Protein AF-A0A536VR68-F1 (afdb_monomer)

Radius of gyration: 14.24 Å; Cα contacts (8 Å, |Δi|>4): 63; chains: 1; bounding box: 44×22×32 Å

Solvent-accessible surface area (backbone atoms only — not comparable to full-atom values): 4493 Å² total; per-residue (Å²): 133,87,79,84,71,82,73,90,62,86,75,71,64,88,74,58,88,66,64,91,94,63,85,88,78,90,86,80,92,63,73,62,61,74,51,75,46,83,48,76,95,60,28,36,36,37,33,17,71,84,74,73,43,77,44,80,43,71,69,76,77,88,127

Foldseek 3Di:
DDDDDPPPDPDPLVVDDDDPPDDDDDQDDDAQWDDWDQDPPRWIWTDHPVVRDIDTGHDPDDD

Secondary structure (DSSP, 8-state):
----PPP-PPP-GGGS---TT---------TTEEEEEE-GGGEEEEEETTTTEEEEEE-PPP-

Sequence (63 aa):
MPRCFAQASDLPIEEIKLPPGFKIELLARVENARQMALGAKGTLFVGSMQAGKVYAVQSKPPG

Nearest PDB structures (foldseek):
  3kif-assembly1_C  TM=6.694E-01  e=1.353E+00  synthetic construct
  8eby-assembly1_K  TM=6.460E-01  e=1.542E+00  Homo sapiens
  9cx3-assembly1_C  TM=5.119E-01  e=8.980E+00  Gallus gallus
  3vpb-assembly1_F  TM=3.589E-01  e=5.687E+00  Sulfurisphaera tokodaii str. 7

Mean predicted aligned error: 8.32 Å

pLDDT: mean 80.48, std 16.38, range [36.38, 96.44]

Structure (mmCIF, N/CA/C/O backbone):
data_AF-A0A536VR68-F1
#
_entry.id   AF-A0A536VR68-F1
#
loop_
_atom_site.group_PDB
_atom_site.id
_atom_site.type_symbol
_atom_site.label_atom_id
_atom_site.label_alt_id
_atom_site.label_comp_id
_atom_site.label_asym_id
_atom_site.label_entity_id
_atom_site.label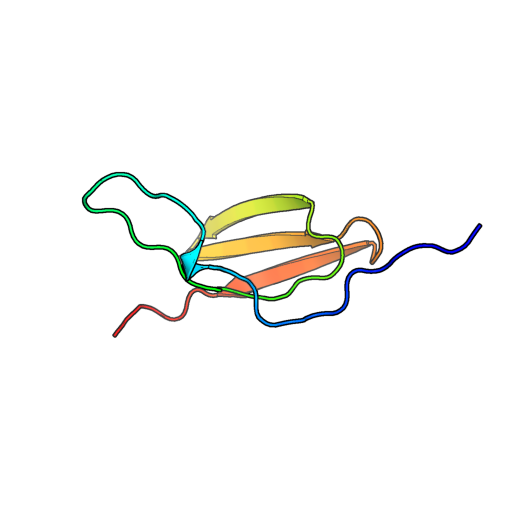_seq_id
_atom_site.pdbx_PDB_ins_code
_atom_site.Cartn_x
_atom_site.Cartn_y
_atom_site.Cartn_z
_atom_site.occupancy
_atom_site.B_iso_or_equiv
_atom_site.auth_seq_id
_atom_site.auth_comp_id
_atom_site.auth_asym_id
_atom_site.auth_atom_id
_atom_site.pdbx_PDB_model_num
ATOM 1 N N . MET A 1 1 ? 28.495 -15.312 -1.599 1.00 36.38 1 MET A N 1
ATOM 2 C CA . MET A 1 1 ? 27.857 -14.669 -0.427 1.00 36.38 1 MET A CA 1
ATOM 3 C C . MET A 1 1 ? 26.437 -15.209 -0.320 1.00 36.38 1 MET A C 1
ATOM 5 O O . MET A 1 1 ? 25.746 -15.141 -1.332 1.00 36.38 1 MET A O 1
ATOM 9 N N . PRO A 1 2 ? 25.998 -15.798 0.806 1.00 58.34 2 PRO A N 1
ATOM 10 C CA . PRO A 1 2 ? 24.634 -16.298 0.915 1.00 58.34 2 PRO A CA 1
ATOM 11 C C . PRO A 1 2 ? 23.682 -15.108 1.065 1.00 58.34 2 PRO A C 1
ATOM 13 O O . PRO A 1 2 ? 23.893 -14.213 1.882 1.00 58.34 2 PRO A O 1
ATOM 16 N N . ARG A 1 3 ? 22.647 -15.075 0.231 1.00 55.69 3 ARG A N 1
ATOM 17 C CA . ARG A 1 3 ? 21.568 -14.094 0.313 1.00 55.69 3 ARG A CA 1
ATOM 18 C C . ARG A 1 3 ? 20.604 -14.604 1.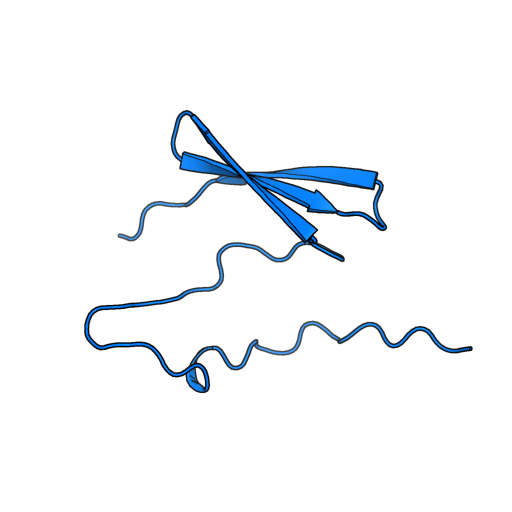382 1.00 55.69 3 ARG A C 1
ATOM 20 O O . ARG A 1 3 ? 19.889 -15.567 1.137 1.00 55.69 3 ARG A O 1
ATOM 27 N N . CYS A 1 4 ? 20.638 -14.014 2.576 1.00 42.78 4 CYS A N 1
ATOM 28 C CA . CYS A 1 4 ? 19.660 -14.311 3.622 1.00 42.78 4 CYS A CA 1
ATOM 29 C C . CYS A 1 4 ? 18.285 -13.831 3.143 1.00 42.78 4 CYS A C 1
ATOM 31 O O . CYS A 1 4 ? 17.985 -12.639 3.181 1.00 42.78 4 CYS A O 1
ATOM 33 N N . PHE A 1 5 ? 17.462 -14.752 2.654 1.00 53.69 5 PHE A N 1
ATOM 34 C CA . PHE A 1 5 ? 16.031 -14.525 2.534 1.00 53.69 5 PHE A CA 1
ATOM 35 C C . PHE A 1 5 ? 15.415 -14.850 3.896 1.00 53.69 5 PHE A C 1
ATOM 37 O O . PHE A 1 5 ? 15.572 -15.965 4.389 1.00 53.69 5 PHE A O 1
ATOM 44 N N . ALA A 1 6 ? 14.758 -13.877 4.531 1.00 51.47 6 ALA A N 1
ATOM 45 C CA . ALA A 1 6 ? 13.990 -14.137 5.742 1.00 51.47 6 ALA A CA 1
ATOM 46 C C . ALA A 1 6 ? 12.843 -15.100 5.392 1.00 51.47 6 ALA A C 1
ATOM 48 O O . ALA A 1 6 ? 12.040 -14.810 4.502 1.00 51.47 6 ALA A O 1
ATOM 49 N N . GLN A 1 7 ? 12.800 -16.261 6.051 1.00 51.62 7 GLN A N 1
ATOM 50 C CA . GLN A 1 7 ? 11.666 -17.176 5.959 1.00 51.62 7 GLN A CA 1
ATOM 51 C C . GLN A 1 7 ? 10.389 -16.466 6.413 1.00 51.62 7 GLN A C 1
ATOM 53 O O . GLN A 1 7 ? 10.417 -15.605 7.290 1.00 51.62 7 GLN A O 1
ATOM 58 N N . ALA A 1 8 ? 9.264 -16.853 5.814 1.00 55.03 8 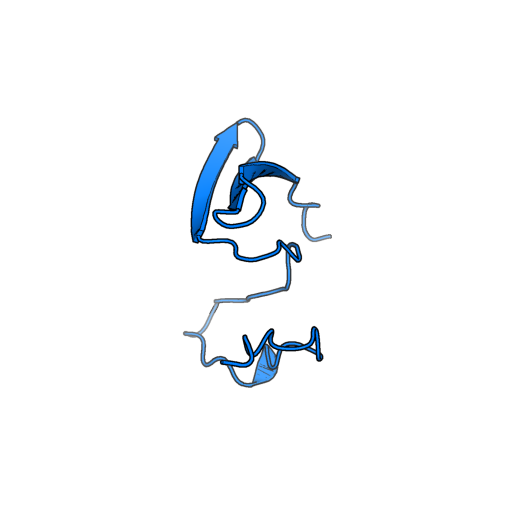ALA A N 1
ATOM 59 C CA . ALA A 1 8 ? 7.934 -16.359 6.140 1.00 55.03 8 ALA A CA 1
ATOM 60 C C . ALA A 1 8 ? 7.431 -16.943 7.473 1.00 55.03 8 ALA A C 1
ATOM 62 O O . ALA A 1 8 ? 6.362 -17.545 7.515 1.00 55.03 8 ALA A O 1
ATOM 63 N N . SER A 1 9 ? 8.202 -16.787 8.551 1.00 56.91 9 SER A N 1
ATOM 64 C CA . SER A 1 9 ? 7.686 -16.982 9.903 1.00 56.91 9 SER A CA 1
ATOM 65 C C . SER A 1 9 ? 6.487 -16.056 10.128 1.00 56.91 9 SER A C 1
ATOM 67 O O . SER A 1 9 ? 6.296 -15.060 9.407 1.00 56.91 9 SER A O 1
ATOM 69 N N . ASP A 1 10 ? 5.649 -16.406 11.102 1.00 70.50 10 ASP A N 1
ATOM 70 C CA . ASP A 1 10 ? 4.615 -15.501 11.585 1.00 70.50 10 ASP A CA 1
ATOM 71 C C . ASP A 1 10 ? 5.233 -14.127 11.848 1.00 70.50 10 ASP A C 1
ATOM 73 O O . ASP A 1 10 ? 6.309 -14.004 12.439 1.00 70.50 10 ASP A O 1
ATOM 77 N N . LEU A 1 11 ? 4.611 -13.099 11.272 1.00 78.44 11 LEU A N 1
ATOM 78 C CA . LEU A 1 11 ? 5.090 -11.737 11.448 1.00 78.44 11 LEU A CA 1
ATOM 79 C C . LEU A 1 11 ? 4.753 -11.353 12.891 1.00 78.44 11 LEU A C 1
ATOM 81 O O . LEU A 1 11 ? 3.593 -11.527 13.269 1.00 78.44 11 LEU A O 1
ATOM 85 N N . PRO A 1 12 ? 5.699 -10.820 13.686 1.00 85.31 12 PRO A N 1
ATOM 86 C CA . PRO A 1 12 ? 5.434 -10.403 15.061 1.00 85.31 12 PRO A CA 1
ATOM 87 C C . PRO A 1 12 ? 4.630 -9.092 15.071 1.00 85.31 12 PRO A C 1
ATOM 89 O O . PRO A 1 12 ? 5.106 -8.037 15.483 1.00 85.31 12 PRO A O 1
ATOM 92 N N . ILE A 1 13 ? 3.401 -9.140 14.553 1.00 84.88 13 ILE A N 1
ATOM 93 C CA . ILE A 1 13 ? 2.489 -7.998 14.432 1.00 84.88 13 ILE A CA 1
ATOM 94 C C . ILE A 1 13 ? 2.146 -7.455 15.825 1.00 84.88 13 ILE A C 1
ATOM 96 O O . ILE A 1 13 ? 2.037 -6.246 16.007 1.00 84.88 13 ILE A O 1
ATOM 100 N N . GLU A 1 14 ? 2.049 -8.348 16.809 1.00 84.00 14 GLU A N 1
ATOM 101 C CA . GLU A 1 14 ? 1.742 -8.040 18.209 1.00 84.00 14 GLU A CA 1
ATOM 102 C C . GLU A 1 14 ? 2.848 -7.239 18.912 1.00 84.00 14 GLU A C 1
ATOM 104 O O . GLU A 1 14 ? 2.578 -6.522 19.873 1.00 84.00 14 GLU A O 1
ATOM 109 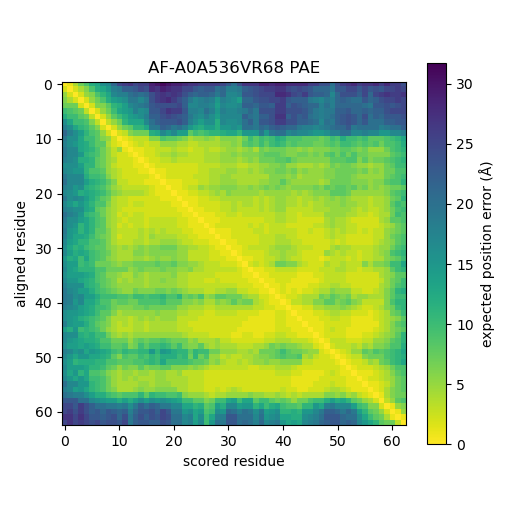N N . GLU A 1 15 ? 4.090 -7.306 18.423 1.00 90.06 15 GLU A N 1
ATOM 110 C CA . GLU A 1 15 ? 5.214 -6.549 18.988 1.00 90.06 15 GLU A CA 1
ATOM 111 C C . GLU A 1 15 ? 5.261 -5.094 18.484 1.00 90.06 15 GLU A C 1
ATOM 113 O O . GLU A 1 15 ? 5.994 -4.256 19.024 1.00 90.06 15 GLU A O 1
ATOM 118 N N . ILE A 1 16 ? 4.472 -4.759 17.456 1.00 90.88 16 ILE A N 1
ATOM 119 C CA . ILE A 1 16 ? 4.436 -3.419 16.870 1.00 90.88 16 ILE A CA 1
ATOM 120 C C . ILE A 1 16 ? 3.622 -2.490 17.773 1.00 90.88 16 ILE A C 1
ATOM 122 O O . ILE A 1 16 ? 2.410 -2.619 17.932 1.00 90.88 16 ILE A O 1
ATOM 126 N N . LYS A 1 17 ? 4.295 -1.483 18.332 1.00 92.75 17 LYS A N 1
ATOM 127 C CA . LYS A 1 17 ? 3.652 -0.442 19.139 1.00 92.75 17 LYS A CA 1
ATOM 128 C C . LYS A 1 17 ? 2.905 0.541 18.244 1.00 92.75 17 LYS A C 1
ATOM 130 O O . LYS A 1 17 ? 3.511 1.223 17.420 1.00 92.75 17 LYS A O 1
ATOM 135 N N . LEU A 1 18 ? 1.599 0.647 18.460 1.00 92.50 18 LEU A N 1
ATOM 136 C CA . LEU A 1 18 ? 0.715 1.561 17.745 1.00 92.50 18 LEU A CA 1
ATOM 137 C C . LEU A 1 18 ? 0.173 2.643 18.687 1.00 92.50 18 LEU A C 1
ATOM 139 O O . LEU A 1 18 ? -0.036 2.370 19.872 1.00 92.50 18 LEU A O 1
ATOM 143 N N . PRO A 1 19 ? -0.095 3.862 18.187 1.00 96.44 19 PRO A N 1
ATOM 144 C CA . PRO A 1 19 ? -0.858 4.843 18.943 1.00 96.44 19 PRO A CA 1
ATOM 145 C C . PRO A 1 19 ? -2.277 4.327 19.252 1.00 96.44 19 PRO A C 1
ATOM 147 O O . PRO A 1 19 ? -2.819 3.517 18.492 1.00 96.44 19 PRO A O 1
ATOM 150 N N . PRO A 1 20 ? -2.922 4.813 20.326 1.00 94.06 20 PRO A N 1
ATOM 151 C CA . PRO A 1 20 ? -4.304 4.456 20.634 1.00 94.06 20 PRO A CA 1
ATOM 152 C C . PRO A 1 20 ? -5.247 4.728 19.452 1.00 94.06 20 PRO A C 1
ATOM 154 O O . PRO A 1 20 ? -5.157 5.770 18.807 1.00 94.06 20 PRO A O 1
ATOM 157 N N . GLY A 1 21 ? -6.157 3.791 19.174 1.00 93.88 21 GLY A N 1
ATOM 158 C CA . GLY A 1 21 ? -7.128 3.891 18.074 1.00 93.88 21 GLY A CA 1
ATOM 159 C C . GLY A 1 21 ? -6.644 3.361 16.718 1.00 93.88 21 GLY A C 1
ATOM 160 O O . GLY A 1 21 ? -7.448 3.281 15.792 1.00 93.88 21 GLY A O 1
ATOM 161 N N . PHE A 1 22 ? -5.378 2.949 16.593 1.00 93.06 22 PHE A N 1
ATOM 162 C CA . PHE A 1 22 ? -4.848 2.322 15.379 1.00 93.06 22 PHE A CA 1
ATOM 163 C C . PHE A 1 22 ? -4.863 0.792 15.476 1.00 93.06 22 PHE A C 1
ATOM 165 O O . PHE A 1 22 ? -4.664 0.218 16.546 1.00 93.06 22 PHE A O 1
ATOM 172 N N . LYS A 1 23 ? -5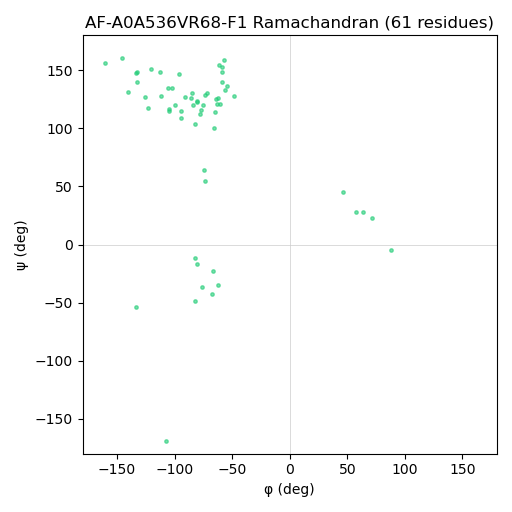.073 0.132 14.333 1.00 88.62 23 LYS A N 1
ATOM 173 C CA . LYS A 1 23 ? -4.980 -1.323 14.156 1.00 88.62 23 LYS A CA 1
ATOM 174 C C . LYS A 1 23 ? -4.156 -1.622 12.910 1.00 88.62 23 LYS A C 1
ATOM 176 O O . LYS A 1 23 ? -4.189 -0.848 11.955 1.00 88.62 23 LYS A O 1
ATOM 181 N N . ILE A 1 24 ? -3.440 -2.738 12.921 1.00 90.44 24 ILE A N 1
ATOM 182 C CA . ILE A 1 24 ? -2.690 -3.236 11.767 1.00 90.44 24 ILE A CA 1
ATOM 183 C C . ILE A 1 24 ? -2.962 -4.728 11.602 1.00 90.44 24 ILE A C 1
ATOM 185 O O . ILE A 1 24 ? -3.145 -5.439 12.586 1.00 90.44 24 ILE A O 1
ATOM 189 N N . GLU A 1 25 ? -2.958 -5.193 10.358 1.00 86.62 25 GLU A N 1
ATOM 190 C CA . GLU A 1 25 ? -3.179 -6.590 9.990 1.00 86.62 25 GLU A CA 1
ATOM 191 C C . GLU A 1 25 ? -2.328 -6.928 8.757 1.00 86.62 25 GLU A C 1
ATOM 193 O O . GLU A 1 25 ? -1.893 -6.040 8.014 1.00 86.62 25 GLU A O 1
ATOM 198 N N . LEU A 1 26 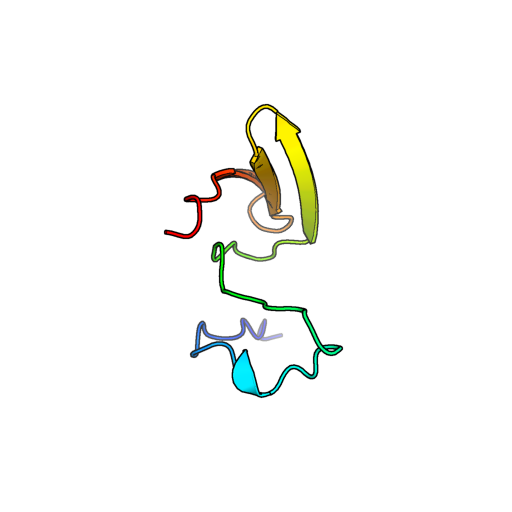? -2.081 -8.218 8.519 1.00 86.81 26 LEU A N 1
ATOM 199 C CA . LEU A 1 26 ? -1.377 -8.663 7.320 1.00 86.81 26 LEU A CA 1
ATOM 200 C C . LEU A 1 26 ? -2.315 -8.646 6.108 1.00 86.81 26 LEU A C 1
ATOM 202 O O . LEU A 1 26 ? -3.207 -9.481 5.995 1.00 86.81 26 LEU A O 1
ATOM 206 N N . LEU A 1 27 ? -2.051 -7.750 5.158 1.00 86.38 27 LEU A N 1
ATOM 207 C CA . LEU A 1 27 ? -2.835 -7.653 3.926 1.00 86.38 27 LEU A CA 1
ATOM 208 C C . LEU A 1 27 ? -2.405 -8.666 2.846 1.00 86.38 27 LEU A C 1
ATOM 210 O O . LEU A 1 27 ? -3.245 -9.332 2.248 1.00 86.38 27 LEU A O 1
ATOM 214 N N . ALA A 1 28 ? -1.103 -8.766 2.558 1.00 87.81 28 ALA A N 1
ATOM 215 C CA . ALA A 1 28 ? -0.557 -9.671 1.544 1.00 87.81 28 ALA A CA 1
ATOM 216 C C . ALA A 1 28 ? 0.939 -9.933 1.764 1.00 87.81 28 ALA A C 1
ATOM 218 O O . ALA A 1 28 ? 1.652 -9.104 2.331 1.00 87.81 28 ALA A O 1
ATOM 219 N N . ARG A 1 29 ? 1.435 -11.066 1.253 1.00 87.56 29 ARG A N 1
ATOM 220 C CA . ARG A 1 29 ? 2.870 -11.383 1.202 1.00 87.56 29 ARG A CA 1
ATOM 221 C C . ARG A 1 29 ? 3.374 -11.206 -0.230 1.00 87.56 29 ARG A C 1
ATOM 223 O O . ARG A 1 29 ? 2.938 -11.916 -1.129 1.00 87.56 29 ARG A O 1
ATOM 230 N N . VAL A 1 30 ? 4.288 -10.257 -0.434 1.00 87.38 30 VAL A N 1
ATOM 231 C CA . VAL A 1 30 ? 4.914 -9.976 -1.734 1.00 87.38 30 VAL A CA 1
ATOM 232 C C . VAL A 1 30 ? 6.428 -10.033 -1.577 1.00 87.38 30 VAL A C 1
ATOM 234 O O . VAL A 1 30 ? 7.005 -9.368 -0.716 1.00 87.38 30 VAL A O 1
ATOM 237 N N . GLU A 1 31 ? 7.082 -10.829 -2.419 1.00 86.50 31 GLU A N 1
ATOM 238 C CA . GLU A 1 31 ? 8.535 -10.965 -2.402 1.00 86.50 31 GLU A CA 1
ATOM 239 C C . GLU A 1 31 ? 9.210 -9.625 -2.720 1.00 86.50 31 GLU A C 1
ATOM 241 O O . GLU A 1 31 ? 8.930 -9.000 -3.742 1.00 8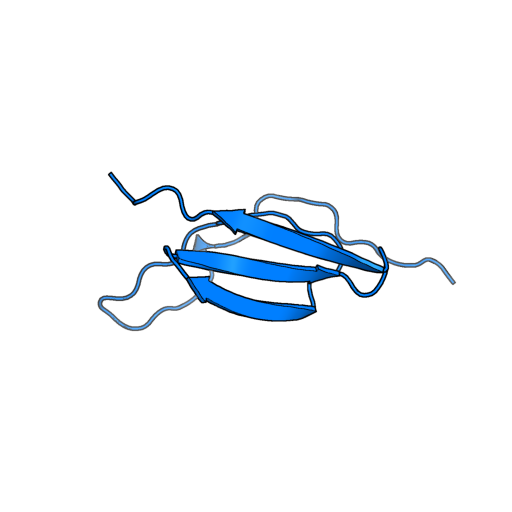6.50 31 GLU A O 1
ATOM 246 N N . ASN A 1 32 ? 10.111 -9.182 -1.840 1.00 87.31 32 ASN A N 1
ATOM 247 C CA . ASN A 1 32 ? 10.859 -7.929 -1.970 1.00 87.31 32 ASN A CA 1
ATOM 248 C C . ASN A 1 32 ? 9.996 -6.708 -2.354 1.00 87.31 32 ASN A C 1
ATOM 250 O O . ASN A 1 32 ? 10.374 -5.924 -3.232 1.00 87.31 32 ASN A O 1
ATOM 254 N N . ALA A 1 33 ? 8.841 -6.560 -1.697 1.00 89.00 33 ALA A N 1
ATOM 255 C CA . ALA A 1 33 ? 7.986 -5.385 -1.828 1.00 89.00 33 ALA A CA 1
ATOM 256 C C . ALA A 1 33 ? 8.759 -4.100 -1.490 1.00 89.00 33 ALA A C 1
ATOM 258 O O . ALA A 1 33 ? 9.464 -4.044 -0.480 1.00 89.00 33 ALA A O 1
ATOM 259 N N . ARG A 1 34 ? 8.638 -3.069 -2.333 1.00 87.12 34 ARG A N 1
ATOM 260 C CA . ARG A 1 34 ? 9.285 -1.764 -2.095 1.00 87.12 34 ARG A CA 1
ATOM 261 C C . ARG A 1 34 ? 8.360 -0.580 -2.318 1.00 87.12 34 ARG A C 1
ATOM 263 O O . ARG A 1 34 ? 8.248 0.276 -1.452 1.00 87.12 34 ARG A O 1
ATOM 270 N N . GLN A 1 35 ? 7.742 -0.511 -3.493 1.00 89.88 35 GLN A N 1
ATOM 271 C CA . GLN A 1 35 ? 6.887 0.608 -3.882 1.00 89.88 35 GLN A CA 1
ATOM 272 C C . GLN A 1 35 ? 5.427 0.201 -3.743 1.00 89.88 35 GLN A C 1
ATOM 274 O O . GLN A 1 35 ? 5.059 -0.893 -4.169 1.00 89.88 35 GLN A O 1
ATOM 279 N N . MET A 1 36 ? 4.610 1.076 -3.160 1.00 94.06 36 MET A N 1
ATOM 280 C CA . MET A 1 36 ? 3.174 0.868 -3.022 1.00 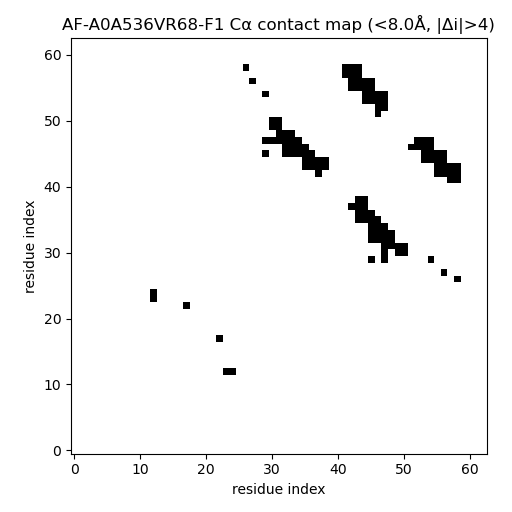94.06 36 MET A CA 1
ATOM 281 C C . MET A 1 36 ? 2.402 2.113 -3.450 1.00 94.06 36 MET A C 1
ATOM 283 O O . MET A 1 36 ? 2.812 3.226 -3.123 1.00 94.06 36 MET A O 1
ATOM 287 N N . ALA A 1 37 ? 1.288 1.927 -4.154 1.00 93.88 37 ALA A N 1
ATOM 288 C CA . ALA A 1 37 ? 0.384 3.006 -4.540 1.00 93.88 37 ALA A CA 1
ATOM 289 C C . ALA A 1 37 ? -1.075 2.558 -4.407 1.00 93.88 37 ALA A C 1
ATOM 291 O O . ALA A 1 37 ? -1.453 1.494 -4.899 1.00 93.88 37 ALA A O 1
ATOM 292 N N . LEU A 1 38 ? -1.898 3.378 -3.754 1.00 92.94 38 LEU A N 1
ATOM 293 C CA . LEU A 1 38 ? -3.342 3.167 -3.703 1.00 92.94 38 LEU A CA 1
ATOM 294 C C . LEU A 1 38 ? -3.976 3.675 -4.997 1.00 92.94 38 LEU A C 1
ATOM 296 O O . LEU A 1 38 ? -3.812 4.835 -5.369 1.00 92.94 38 LEU A O 1
ATOM 300 N N . GLY A 1 39 ? -4.697 2.793 -5.677 1.00 90.00 39 GLY A N 1
ATOM 301 C CA . GLY A 1 39 ? -5.481 3.111 -6.859 1.00 90.00 39 GLY A CA 1
ATOM 302 C C . GLY A 1 39 ? -6.981 3.108 -6.591 1.00 90.00 39 GLY A C 1
ATOM 303 O O . GLY A 1 39 ? -7.456 3.031 -5.456 1.00 90.00 39 GLY A O 1
ATOM 304 N N . ALA A 1 40 ? -7.747 3.173 -7.678 1.00 88.50 40 ALA A N 1
ATOM 305 C CA . ALA A 1 40 ? -9.200 3.160 -7.610 1.00 88.50 40 ALA A CA 1
ATOM 306 C C . ALA A 1 40 ? -9.735 1.885 -6.930 1.00 88.50 40 ALA A C 1
ATOM 308 O O . ALA A 1 40 ? -9.125 0.812 -6.981 1.00 88.50 40 ALA A O 1
ATOM 309 N N . LYS A 1 41 ? -10.919 2.013 -6.317 1.00 86.38 41 LYS A N 1
ATOM 310 C CA . LYS A 1 41 ? -11.649 0.908 -5.670 1.00 86.38 41 LYS A CA 1
ATOM 311 C C . LYS A 1 41 ? -10.857 0.197 -4.558 1.00 86.38 41 LYS A C 1
ATOM 313 O O . LYS A 1 41 ? -11.075 -0.984 -4.322 1.00 86.38 41 LYS A O 1
ATOM 318 N N . GLY A 1 42 ? -9.927 0.892 -3.897 1.00 86.56 42 GLY A N 1
ATOM 319 C CA . GLY A 1 42 ? -9.147 0.319 -2.792 1.00 86.56 42 GLY A CA 1
ATOM 320 C C . GLY A 1 42 ? -8.118 -0.728 -3.230 1.00 86.56 42 GLY A C 1
ATOM 321 O O . GLY A 1 42 ? -7.720 -1.574 -2.432 1.00 86.56 42 GLY A O 1
ATOM 322 N N . THR A 1 43 ? -7.690 -0.688 -4.496 1.00 91.38 43 THR A N 1
ATOM 323 C CA . THR A 1 43 ? -6.634 -1.579 -4.994 1.00 91.38 43 THR A CA 1
ATOM 324 C C . THR A 1 43 ? -5.271 -1.024 -4.602 1.00 91.38 43 THR A C 1
ATOM 326 O O . THR A 1 43 ? -4.930 0.098 -4.972 1.00 91.38 43 THR A O 1
ATOM 329 N N . LEU A 1 44 ? -4.471 -1.810 -3.889 1.00 92.44 44 LEU A N 1
ATOM 330 C CA . LEU A 1 44 ? -3.089 -1.485 -3.565 1.00 92.44 44 LEU A CA 1
ATOM 331 C C . LEU A 1 44 ? -2.159 -2.119 -4.603 1.00 92.44 44 LEU A C 1
ATOM 333 O O . LEU A 1 44 ? -2.048 -3.340 -4.694 1.00 92.44 44 LEU A O 1
ATOM 337 N N . PHE A 1 45 ? -1.471 -1.294 -5.382 1.00 93.19 45 PHE A N 1
ATOM 338 C CA . PHE A 1 45 ? -0.437 -1.752 -6.302 1.00 93.19 45 PHE A CA 1
ATOM 339 C C . PHE A 1 45 ? 0.889 -1.869 -5.564 1.00 93.19 45 PHE A C 1
ATOM 341 O O . PHE A 1 45 ? 1.323 -0.899 -4.950 1.00 93.19 45 PHE A O 1
ATOM 348 N N . VAL A 1 46 ? 1.536 -3.033 -5.635 1.00 94.00 46 VAL A N 1
ATOM 349 C CA . VAL A 1 46 ? 2.801 -3.322 -4.947 1.00 94.00 46 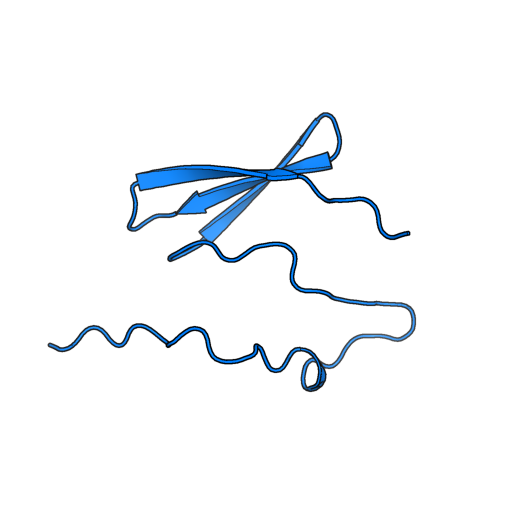VAL A CA 1
ATOM 350 C C . VAL A 1 46 ? 3.856 -3.754 -5.961 1.00 94.00 46 VAL A C 1
ATOM 352 O O . VAL A 1 46 ? 3.709 -4.778 -6.628 1.00 94.00 46 VAL A O 1
ATOM 355 N N . GLY A 1 47 ? 4.936 -2.984 -6.074 1.00 92.75 47 GLY A N 1
ATOM 356 C CA . GLY A 1 47 ? 6.088 -3.308 -6.912 1.00 92.75 47 GLY A CA 1
ATOM 357 C C . GLY A 1 47 ? 7.086 -4.218 -6.191 1.00 92.75 47 GLY A C 1
ATOM 358 O O . GLY A 1 47 ? 7.513 -3.918 -5.070 1.00 92.75 47 GLY A O 1
ATOM 359 N N . SER A 1 48 ? 7.495 -5.299 -6.858 1.00 90.31 48 SER A N 1
ATOM 360 C CA . SER A 1 48 ? 8.586 -6.185 -6.440 1.00 90.31 48 SER A CA 1
ATOM 361 C C . SER A 1 48 ? 9.823 -5.932 -7.293 1.00 90.31 48 SER A C 1
ATOM 363 O O . SER A 1 48 ? 9.824 -6.193 -8.498 1.00 90.31 48 SER A O 1
ATOM 365 N N . MET A 1 49 ? 10.896 -5.447 -6.665 1.00 80.88 49 MET A N 1
ATOM 366 C CA . MET A 1 49 ? 12.126 -5.112 -7.390 1.00 80.88 49 MET A CA 1
ATOM 367 C C . MET A 1 49 ? 12.816 -6.359 -7.950 1.00 80.88 49 MET A C 1
ATOM 369 O O . MET A 1 49 ? 13.296 -6.346 -9.075 1.00 80.88 49 MET A O 1
ATOM 373 N N . GLN A 1 50 ? 12.880 -7.434 -7.164 1.00 81.44 50 GLN A N 1
ATOM 374 C CA . GLN A 1 50 ? 13.606 -8.646 -7.554 1.00 81.44 50 GLN A CA 1
ATOM 375 C C . GLN A 1 50 ? 12.837 -9.463 -8.588 1.00 81.44 50 GLN A C 1
ATOM 377 O O . GLN A 1 50 ? 13.449 -10.005 -9.502 1.00 81.44 50 GLN A O 1
ATOM 382 N N . ALA A 1 51 ? 11.506 -9.512 -8.474 1.00 81.88 51 ALA A N 1
ATOM 383 C CA . ALA A 1 51 ? 10.675 -10.218 -9.439 1.00 81.88 51 ALA A CA 1
ATOM 384 C C . ALA A 1 51 ? 10.408 -9.399 -10.713 1.00 81.88 51 ALA A C 1
ATOM 386 O O . ALA A 1 51 ? 9.952 -9.973 -11.699 1.00 81.88 51 ALA A O 1
ATOM 387 N N . GLY A 1 52 ? 10.630 -8.076 -10.693 1.00 85.88 52 GLY A N 1
ATOM 388 C CA . GLY A 1 52 ? 10.296 -7.183 -11.808 1.00 85.88 52 GLY A CA 1
ATOM 389 C C . GLY A 1 52 ? 8.793 -7.126 -12.101 1.00 85.88 52 GLY A C 1
ATOM 390 O O . GLY A 1 52 ? 8.391 -6.931 -13.245 1.00 85.88 52 GLY A O 1
ATOM 391 N N . LYS A 1 53 ? 7.955 -7.357 -11.082 1.00 89.81 53 LYS A N 1
ATOM 392 C CA . LYS A 1 53 ? 6.496 -7.494 -11.207 1.00 89.81 53 LYS A CA 1
ATOM 393 C C . LYS A 1 53 ? 5.770 -6.447 -10.375 1.00 89.81 53 LYS A C 1
ATOM 395 O O . LYS A 1 53 ? 6.248 -6.044 -9.315 1.00 89.81 53 LYS A O 1
ATOM 400 N N . VAL A 1 54 ? 4.579 -6.077 -10.835 1.00 91.06 54 VAL A N 1
ATOM 401 C CA . VAL A 1 54 ? 3.613 -5.281 -10.073 1.00 91.06 54 VAL A CA 1
ATOM 402 C C . VAL A 1 54 ? 2.416 -6.163 -9.746 1.00 91.06 54 VAL A C 1
ATOM 404 O O . VAL A 1 54 ? 1.842 -6.793 -10.633 1.00 91.06 54 VAL A O 1
ATOM 407 N N . TYR A 1 55 ? 2.050 -6.204 -8.470 1.00 91.88 55 TYR A N 1
ATOM 408 C CA . TYR A 1 55 ? 0.917 -6.967 -7.958 1.00 91.88 55 TYR A CA 1
ATOM 409 C C . TYR A 1 55 ? -0.230 -6.018 -7.620 1.00 91.88 55 TYR A C 1
ATOM 411 O O . TYR A 1 55 ? -0.008 -4.995 -6.979 1.00 91.88 55 TYR A O 1
ATOM 419 N N . ALA A 1 56 ? -1.451 -6.363 -8.025 1.00 92.75 56 ALA A N 1
ATOM 420 C CA . ALA A 1 56 ? -2.663 -5.684 -7.584 1.00 92.75 56 ALA A CA 1
ATOM 421 C C . ALA A 1 56 ? -3.249 -6.447 -6.390 1.00 92.75 56 ALA A C 1
ATOM 423 O O . ALA A 1 56 ? -3.758 -7.558 -6.540 1.00 92.75 56 ALA A O 1
ATOM 424 N N . VAL A 1 57 ? -3.150 -5.859 -5.203 1.00 90.56 57 VAL A N 1
ATOM 425 C CA . VAL A 1 57 ? -3.674 -6.414 -3.956 1.00 90.56 57 VAL A CA 1
ATOM 426 C C . VAL A 1 57 ? -5.004 -5.738 -3.659 1.00 90.56 57 VAL A C 1
ATOM 428 O O . VAL A 1 57 ? -5.070 -4.520 -3.508 1.00 90.56 57 VAL A O 1
ATOM 431 N N . GLN A 1 58 ? -6.077 -6.517 -3.584 1.00 85.69 58 GLN A N 1
ATOM 432 C CA . GLN A 1 58 ? -7.377 -6.001 -3.166 1.00 85.69 58 GLN A CA 1
ATOM 433 C C . GLN A 1 58 ? -7.508 -6.150 -1.655 1.00 85.69 58 GLN A C 1
ATOM 435 O O . GLN A 1 58 ? -7.338 -7.243 -1.115 1.00 85.69 58 GLN A O 1
ATOM 440 N N . SER A 1 59 ? -7.827 -5.049 -0.978 1.00 67.75 59 SER A N 1
ATOM 441 C CA . SER A 1 59 ? -8.316 -5.116 0.394 1.00 67.75 59 SER A CA 1
ATOM 442 C C . SER A 1 59 ? -9.656 -5.844 0.380 1.00 67.75 59 SER A C 1
ATOM 444 O O . SER A 1 59 ? -10.634 -5.355 -0.183 1.00 67.75 59 SER A O 1
ATOM 446 N N . LYS A 1 60 ? -9.709 -7.034 0.988 1.00 59.34 60 LYS A N 1
ATOM 447 C CA . LYS A 1 60 ? -10.986 -7.564 1.462 1.00 59.34 60 LYS A CA 1
ATOM 448 C C . LYS A 1 60 ? -11.451 -6.589 2.554 1.00 59.34 60 LYS A C 1
ATOM 450 O O . LYS A 1 60 ? -10.643 -6.303 3.441 1.00 59.34 60 LYS A O 1
ATOM 455 N N . PRO A 1 61 ? -12.666 -6.019 2.476 1.00 44.84 61 PRO A N 1
ATOM 456 C CA . PRO A 1 61 ? -13.134 -5.132 3.530 1.00 44.84 61 PRO A CA 1
ATOM 457 C C . PRO A 1 61 ? -13.146 -5.909 4.854 1.00 44.84 61 PRO A C 1
ATOM 459 O O . PRO A 1 61 ? -13.509 -7.092 4.840 1.00 44.84 61 PRO A O 1
ATOM 462 N N . PRO A 1 62 ? -12.736 -5.287 5.974 1.00 49.62 62 PRO A N 1
ATOM 463 C CA . PRO A 1 62 ? -12.947 -5.885 7.281 1.00 49.62 62 PRO A CA 1
ATOM 464 C C . PRO A 1 62 ? -14.460 -6.041 7.474 1.00 49.62 62 PRO A C 1
ATOM 466 O O . PRO A 1 62 ? -15.208 -5.070 7.348 1.00 49.62 62 PRO A O 1
ATOM 469 N N . GLY A 1 63 ? -14.899 -7.282 7.674 1.00 40.25 63 GLY A N 1
ATOM 470 C CA . GLY A 1 63 ? -16.181 -7.579 8.308 1.00 40.25 63 GLY A CA 1
ATOM 471 C C . GLY A 1 63 ? -16.012 -7.515 9.814 1.00 40.25 63 GLY A C 1
ATOM 472 O O . GLY A 1 63 ? -14.921 -7.918 10.276 1.00 40.25 63 GLY A O 1
#